Protein AF-D2DXS4-F1 (afdb_monomer_lite)

Secondary structure (DSSP, 8-state):
-------S----------SS----S-HHHHHHHS---EEE---SSEEEEEEETTTTEEEEEETTSEEEEESS--HHHHHHHHH-S-HHHHHHHHTTTTS-EEEEEE---

Foldseek 3Di:
DDDDPDDDDDDDDDDDDDPDPPPPDCPVVVVLPDDWDWDADPAPFWGTWTADAVQRWIWTATPQQWIKIFGPHHPVLVVCCVPDPHNVVSCVPPPVPPTDMDTNDRRDD

pLDDT: mean 79.63, std 21.41, range [35.5, 97.31]

Organism: NCBI:txid156588

Radius of gyration: 18.84 Å; chains: 1; bounding box: 54×27×36 Å

InterPro domains:
  IPR025309 KTSC domain [PF13619] (42-99)

Sequence (109 aa):
MRLDRRNFFRLAAGWLAAPNIVPRLEAKDDLLTVPIRREAVESTSIASIGFHAELRILEIEFRSGALYRYFAVPLSIFEGMQKAESKGRYFSQKIRGQFEFHRLSDVKP

Structure (mmCIF, N/CA/C/O backbone):
data_AF-D2DXS4-F1
#
_entry.id   AF-D2DXS4-F1
#
loop_
_atom_site.group_PDB
_atom_site.id
_atom_site.type_symbol
_atom_site.label_atom_id
_atom_site.label_alt_id
_atom_site.label_comp_id
_atom_site.label_asym_id
_atom_site.label_entity_id
_atom_site.label_seq_id
_atom_site.pdbx_PDB_ins_code
_atom_site.Cartn_x
_atom_site.Cartn_y
_atom_site.Cartn_z
_atom_site.occupancy
_atom_site.B_iso_or_equiv
_atom_site.auth_seq_id
_atom_site.auth_comp_id
_atom_site.auth_asym_id
_atom_site.auth_atom_id
_atom_site.pdbx_PDB_model_num
ATOM 1 N N . MET A 1 1 ? 36.680 10.779 10.463 1.00 37.91 1 MET A N 1
ATOM 2 C CA . MET A 1 1 ? 35.603 10.837 9.453 1.00 37.91 1 MET A CA 1
ATOM 3 C C . MET A 1 1 ? 35.503 9.446 8.835 1.00 37.91 1 MET A C 1
ATOM 5 O O . MET A 1 1 ? 36.400 9.051 8.105 1.00 37.91 1 MET A O 1
ATOM 9 N N . ARG A 1 2 ? 34.561 8.618 9.310 1.00 36.44 2 ARG A N 1
ATOM 10 C CA . ARG A 1 2 ? 34.522 7.173 9.022 1.00 36.44 2 ARG A CA 1
ATOM 11 C C . ARG A 1 2 ? 33.821 6.922 7.688 1.00 36.44 2 ARG A C 1
ATOM 13 O O . ARG A 1 2 ? 32.612 7.091 7.596 1.00 36.44 2 ARG A O 1
ATOM 20 N N . LEU A 1 3 ? 34.595 6.500 6.694 1.00 41.28 3 LEU A N 1
ATOM 21 C CA . LEU A 1 3 ? 34.106 5.778 5.528 1.00 41.28 3 LEU A CA 1
ATOM 22 C C . LEU A 1 3 ? 34.320 4.287 5.820 1.00 41.28 3 LEU A C 1
ATOM 24 O O . LEU A 1 3 ? 35.463 3.867 5.990 1.00 41.28 3 LEU A O 1
ATOM 28 N N . ASP A 1 4 ? 33.247 3.501 5.883 1.00 42.72 4 ASP A N 1
ATOM 29 C CA . ASP A 1 4 ? 33.332 2.044 5.769 1.00 42.72 4 ASP A CA 1
ATOM 30 C C . ASP A 1 4 ? 32.447 1.607 4.595 1.00 42.72 4 ASP A C 1
ATOM 32 O O . ASP A 1 4 ? 31.222 1.599 4.659 1.00 42.72 4 ASP A O 1
ATOM 36 N N . ARG A 1 5 ? 33.113 1.365 3.463 1.00 52.50 5 ARG A N 1
ATOM 37 C CA . ARG A 1 5 ? 32.578 0.812 2.213 1.00 52.50 5 ARG A CA 1
ATOM 38 C C . ARG A 1 5 ? 33.412 -0.423 1.889 1.00 52.50 5 ARG A C 1
ATOM 40 O O . ARG A 1 5 ? 34.250 -0.395 0.989 1.00 52.50 5 ARG A O 1
ATOM 47 N N . ARG A 1 6 ? 33.283 -1.478 2.692 1.00 50.62 6 ARG A N 1
ATOM 48 C CA . ARG A 1 6 ? 34.058 -2.705 2.499 1.00 50.62 6 ARG A CA 1
ATOM 49 C C . ARG A 1 6 ? 33.204 -3.798 1.872 1.00 50.62 6 ARG A C 1
ATOM 51 O O . ARG A 1 6 ? 32.405 -4.429 2.543 1.00 50.62 6 ARG A O 1
ATOM 58 N N . ASN A 1 7 ? 33.536 -4.039 0.603 1.00 40.59 7 ASN A N 1
ATOM 59 C CA . ASN A 1 7 ? 33.416 -5.288 -0.143 1.00 40.59 7 ASN A CA 1
ATOM 60 C C . ASN A 1 7 ? 32.002 -5.771 -0.484 1.00 40.59 7 ASN A C 1
ATOM 62 O O . ASN A 1 7 ? 31.235 -6.117 0.397 1.00 40.59 7 ASN A O 1
ATOM 66 N N . PHE A 1 8 ? 31.748 -5.970 -1.781 1.00 46.41 8 PHE A N 1
ATOM 67 C CA . PHE A 1 8 ? 31.536 -7.324 -2.300 1.00 46.41 8 PHE A CA 1
ATOM 68 C C . PHE A 1 8 ? 31.864 -7.383 -3.813 1.00 46.41 8 PHE A C 1
ATOM 70 O O . PHE A 1 8 ? 31.356 -6.607 -4.613 1.00 46.41 8 PHE A O 1
ATOM 77 N N . PHE A 1 9 ? 32.769 -8.316 -4.131 1.00 41.91 9 PHE A N 1
ATOM 78 C CA . PHE A 1 9 ? 33.238 -8.857 -5.418 1.00 41.91 9 PHE A CA 1
ATOM 79 C C . PHE A 1 9 ? 34.094 -8.037 -6.405 1.00 41.91 9 PHE A C 1
ATOM 81 O O . PHE A 1 9 ? 33.642 -7.308 -7.280 1.00 41.91 9 PHE A O 1
ATOM 88 N N . ARG A 1 10 ? 35.397 -8.343 -6.305 1.00 46.59 10 ARG A N 1
ATOM 89 C CA . ARG A 1 10 ? 36.420 -8.315 -7.356 1.00 46.59 10 ARG A CA 1
ATOM 90 C C . ARG A 1 10 ? 36.007 -9.236 -8.514 1.00 46.59 10 ARG A C 1
ATOM 92 O O . ARG A 1 10 ? 35.517 -10.325 -8.241 1.00 46.59 10 ARG A O 1
ATOM 99 N N . LEU A 1 11 ? 36.283 -8.793 -9.744 1.00 42.12 11 LEU A N 1
ATOM 100 C CA . LEU A 1 11 ? 36.701 -9.518 -10.963 1.00 42.12 11 LEU A CA 1
ATOM 101 C C .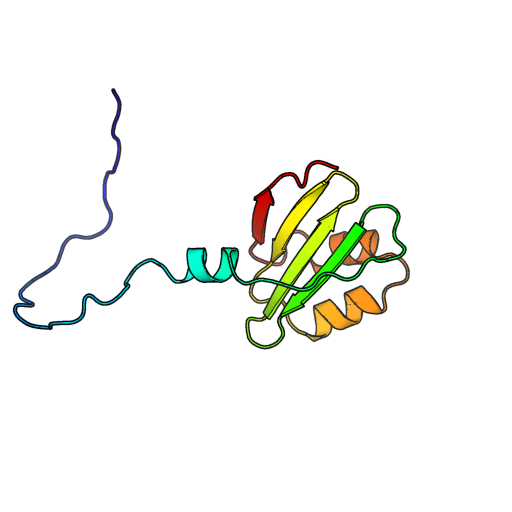 LEU A 1 11 ? 36.139 -8.769 -12.187 1.00 42.12 11 LEU A C 1
ATOM 103 O O . LEU A 1 11 ? 35.088 -9.110 -12.713 1.00 42.12 11 LEU A O 1
ATOM 107 N N . ALA A 1 12 ? 36.850 -7.741 -12.653 1.00 35.50 12 ALA A N 1
ATOM 108 C CA . ALA A 1 12 ? 36.638 -7.184 -13.988 1.00 35.50 12 ALA A CA 1
ATOM 109 C C . ALA A 1 12 ? 37.922 -7.394 -14.793 1.00 35.50 12 ALA A C 1
ATOM 111 O O . ALA A 1 12 ? 38.780 -6.519 -14.883 1.00 35.50 12 ALA A O 1
ATOM 112 N N . ALA A 1 13 ? 38.073 -8.605 -15.327 1.00 36.31 13 ALA A N 1
ATOM 113 C CA . ALA A 1 13 ? 38.947 -8.830 -16.464 1.00 36.31 13 ALA A CA 1
ATOM 114 C C . ALA A 1 13 ? 38.256 -8.249 -17.711 1.00 36.31 13 ALA A C 1
ATOM 116 O O . ALA A 1 13 ? 37.165 -8.681 -18.072 1.00 36.31 13 ALA A O 1
ATOM 117 N N . GLY A 1 14 ? 38.892 -7.240 -18.310 1.00 47.06 14 GLY A N 1
ATOM 118 C CA . GLY A 1 14 ? 38.796 -6.871 -19.724 1.00 47.06 14 GLY A CA 1
ATOM 119 C C . GLY A 1 14 ? 37.414 -6.617 -20.319 1.00 47.06 14 GLY A C 1
ATOM 120 O O . GLY A 1 14 ? 36.897 -7.485 -21.005 1.00 47.06 14 GLY A O 1
ATOM 121 N N . TRP A 1 15 ? 36.895 -5.394 -20.196 1.00 47.06 15 TRP A N 1
ATOM 122 C CA . TRP A 1 15 ? 35.940 -4.836 -21.165 1.00 47.06 15 TRP A CA 1
ATOM 123 C C . TRP A 1 15 ? 36.392 -3.413 -21.531 1.00 47.06 15 TRP A C 1
ATOM 125 O O . TRP A 1 15 ? 36.046 -2.439 -20.869 1.00 47.06 15 TRP A O 1
ATOM 135 N N . LEU A 1 16 ? 37.232 -3.308 -22.564 1.00 47.97 16 LEU A N 1
ATOM 136 C CA . LEU A 1 16 ? 37.409 -2.081 -23.340 1.00 47.97 16 LEU A CA 1
ATOM 137 C C . LEU A 1 16 ? 36.324 -2.071 -24.430 1.00 47.97 16 LEU A C 1
ATOM 139 O O . LEU A 1 16 ? 36.112 -3.093 -25.074 1.00 47.97 16 LEU A O 1
ATOM 143 N N . ALA A 1 17 ? 35.706 -0.905 -24.639 1.00 48.12 17 ALA A N 1
ATOM 144 C CA . ALA A 1 17 ? 34.744 -0.560 -25.694 1.00 48.12 17 ALA A CA 1
ATOM 145 C C . ALA A 1 17 ? 33.271 -0.994 -25.502 1.00 48.12 17 ALA A C 1
ATOM 147 O O . ALA A 1 17 ? 32.843 -2.056 -25.940 1.00 48.12 17 ALA A O 1
ATOM 148 N N . ALA A 1 18 ? 32.458 -0.075 -24.967 1.00 42.75 18 ALA A N 1
ATOM 149 C CA . ALA A 1 18 ? 31.082 0.145 -25.423 1.00 42.75 18 ALA A CA 1
ATOM 150 C C . ALA A 1 18 ? 30.653 1.593 -25.084 1.00 42.75 18 ALA A C 1
ATOM 152 O O . ALA A 1 18 ? 30.661 1.961 -23.906 1.00 42.75 18 ALA A O 1
ATOM 153 N N . PRO A 1 19 ? 30.278 2.431 -26.071 1.00 49.78 19 PRO A N 1
ATOM 154 C CA . PRO A 1 19 ? 29.700 3.749 -25.839 1.00 49.78 19 PRO A CA 1
ATOM 155 C C . PRO A 1 19 ? 28.219 3.570 -25.490 1.00 49.78 19 PRO A C 1
ATOM 157 O O . PRO A 1 19 ? 27.352 3.719 -26.337 1.00 49.78 19 PRO A O 1
ATOM 160 N N . ASN A 1 20 ? 27.951 3.122 -24.268 1.00 45.66 20 ASN A N 1
ATOM 161 C CA . ASN A 1 20 ? 26.678 3.242 -23.558 1.00 45.66 20 ASN A CA 1
ATOM 162 C C . ASN A 1 20 ? 26.888 2.585 -22.199 1.00 45.66 20 ASN A C 1
ATOM 164 O O . ASN A 1 20 ? 26.903 1.361 -22.067 1.00 45.66 20 ASN A O 1
ATOM 168 N N . ILE A 1 21 ? 27.132 3.425 -21.200 1.00 54.47 21 ILE A N 1
ATOM 169 C CA . ILE A 1 21 ? 27.281 3.021 -19.808 1.00 54.47 21 ILE A CA 1
ATOM 170 C C . ILE A 1 21 ? 25.960 2.370 -19.393 1.00 54.47 21 ILE A C 1
ATOM 172 O O . ILE A 1 21 ? 24.951 3.036 -19.192 1.00 54.47 21 ILE A O 1
ATOM 176 N N . VAL A 1 22 ? 25.968 1.043 -19.327 1.00 49.72 22 VAL A N 1
ATOM 177 C CA . VAL A 1 22 ? 24.882 0.220 -18.799 1.00 49.72 22 VAL A CA 1
ATOM 178 C C . VAL A 1 22 ? 24.506 0.699 -17.385 1.00 49.72 22 VAL A C 1
ATOM 180 O O . VAL A 1 22 ? 25.378 0.697 -16.509 1.00 49.72 22 VAL A O 1
ATOM 183 N N . PRO A 1 23 ? 23.240 1.075 -17.116 1.00 48.38 23 PRO A N 1
ATOM 184 C CA . PRO A 1 23 ? 22.787 1.453 -15.782 1.00 48.38 23 PRO A CA 1
ATOM 185 C C . PRO A 1 23 ? 22.665 0.175 -14.951 1.00 48.38 23 PRO A C 1
ATOM 187 O O . PRO A 1 23 ? 21.632 -0.486 -14.912 1.00 48.38 23 PRO A O 1
ATOM 190 N N . ARG A 1 24 ? 23.771 -0.249 -14.338 1.00 49.06 24 ARG A N 1
ATOM 191 C CA . ARG A 1 24 ? 23.849 -1.520 -13.605 1.00 49.06 24 ARG A CA 1
ATOM 192 C C . ARG A 1 24 ? 23.398 -1.408 -12.139 1.00 49.06 24 ARG A C 1
ATOM 194 O O . ARG A 1 24 ? 23.554 -2.377 -11.404 1.00 49.06 24 ARG A O 1
ATOM 201 N N . LEU A 1 25 ? 22.826 -0.277 -11.704 1.00 45.34 25 LEU A N 1
ATOM 202 C CA . LEU A 1 25 ? 22.405 -0.097 -10.304 1.00 45.34 25 LEU A CA 1
ATOM 203 C C . LEU A 1 25 ? 21.093 0.680 -10.042 1.00 45.34 25 LEU A C 1
ATOM 205 O O . LEU A 1 25 ? 20.684 0.728 -8.894 1.00 45.34 25 LEU A O 1
ATOM 209 N N . GLU A 1 26 ? 20.367 1.193 -11.039 1.00 52.09 26 GLU A N 1
ATOM 210 C CA . GLU A 1 26 ? 19.276 2.171 -10.784 1.00 52.09 26 GLU A CA 1
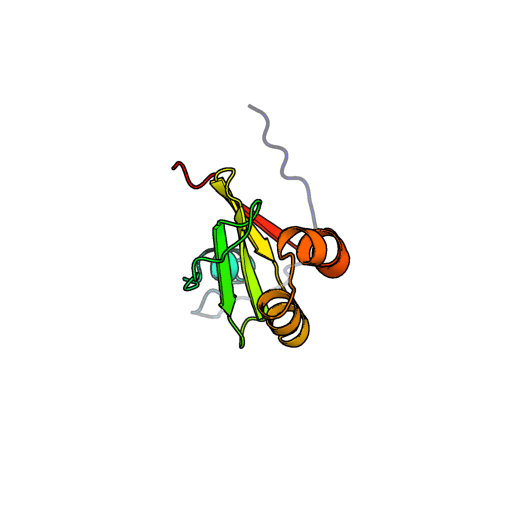ATOM 211 C C . GLU A 1 26 ? 17.842 1.596 -10.851 1.00 52.09 26 GLU A C 1
ATOM 213 O O . GLU A 1 26 ? 16.865 2.328 -10.790 1.00 52.09 26 GLU A O 1
ATOM 218 N N . ALA A 1 27 ? 17.655 0.276 -10.947 1.00 63.22 27 ALA A N 1
ATOM 219 C CA . ALA A 1 27 ? 16.306 -0.275 -11.143 1.00 63.22 27 ALA A CA 1
ATOM 220 C C . ALA A 1 27 ? 15.363 -0.072 -9.939 1.00 63.22 27 ALA A C 1
ATOM 222 O O . ALA A 1 27 ? 14.154 -0.009 -10.124 1.00 63.22 27 ALA A O 1
ATOM 223 N N . LYS A 1 28 ? 15.871 -0.009 -8.699 1.00 63.03 28 LYS A N 1
ATOM 224 C CA . LYS A 1 28 ? 15.011 0.181 -7.513 1.00 63.03 28 LYS A CA 1
ATOM 225 C C . LYS A 1 28 ? 14.640 1.645 -7.290 1.00 63.03 28 LYS A C 1
ATOM 227 O O . LYS A 1 28 ? 13.492 1.905 -6.944 1.00 63.03 28 LYS A O 1
ATOM 232 N N . ASP A 1 29 ? 15.563 2.575 -7.514 1.00 69.69 29 ASP A N 1
ATOM 233 C CA . ASP A 1 29 ? 15.301 4.012 -7.385 1.00 69.69 29 ASP A CA 1
ATOM 234 C C . ASP A 1 29 ? 14.278 4.494 -8.425 1.00 69.69 29 ASP A C 1
ATOM 236 O O . ASP A 1 29 ? 13.352 5.240 -8.094 1.00 69.69 29 ASP A O 1
ATOM 240 N N . ASP A 1 30 ? 14.321 3.938 -9.637 1.00 78.88 30 ASP A N 1
ATOM 241 C CA . ASP A 1 30 ? 13.296 4.168 -10.657 1.00 78.88 30 ASP A CA 1
ATOM 242 C C . ASP A 1 30 ? 11.907 3.717 -10.173 1.00 78.88 30 ASP A C 1
ATOM 244 O O . ASP A 1 30 ? 10.929 4.459 -10.269 1.00 78.88 30 ASP A O 1
ATOM 248 N N . LEU A 1 31 ? 11.809 2.534 -9.554 1.00 80.75 31 LEU A N 1
ATOM 249 C CA . LEU A 1 31 ? 10.544 2.010 -9.019 1.00 80.75 31 LEU A CA 1
ATOM 250 C C . LEU A 1 31 ? 10.030 2.790 -7.800 1.00 80.75 31 LEU A C 1
ATOM 252 O O . LEU A 1 31 ? 8.835 2.725 -7.501 1.00 80.75 31 LEU A O 1
ATOM 256 N N . LEU A 1 32 ? 10.890 3.526 -7.091 1.00 85.62 32 LEU A N 1
ATOM 257 C CA . LEU A 1 32 ? 10.507 4.390 -5.969 1.00 85.62 32 LEU A CA 1
ATOM 258 C C . LEU A 1 32 ? 9.965 5.751 -6.419 1.00 85.62 32 LEU A C 1
ATOM 260 O O . LEU A 1 32 ? 9.204 6.367 -5.676 1.00 85.62 32 LEU A O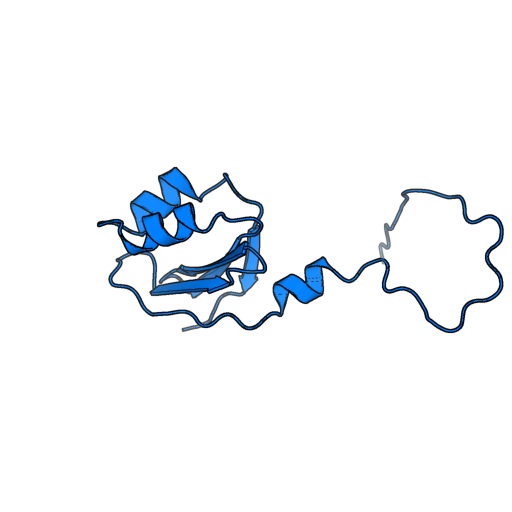 1
ATOM 264 N N . THR A 1 33 ? 10.292 6.196 -7.633 1.00 85.19 33 THR A N 1
ATOM 265 C CA . THR A 1 33 ? 9.895 7.514 -8.157 1.00 85.19 33 THR A CA 1
ATOM 266 C C . THR A 1 33 ? 8.708 7.472 -9.116 1.00 85.19 33 THR A C 1
ATOM 268 O O . THR A 1 33 ? 8.107 8.517 -9.369 1.00 85.19 33 THR A O 1
ATOM 271 N N . VAL A 1 34 ? 8.306 6.285 -9.599 1.00 87.94 34 VAL A N 1
ATOM 272 C CA . VAL A 1 34 ? 7.124 6.142 -10.470 1.00 87.94 34 VAL A CA 1
ATOM 273 C C . VAL A 1 34 ? 5.907 6.830 -9.836 1.00 87.94 34 VAL A C 1
ATOM 275 O O . VAL A 1 34 ? 5.563 6.499 -8.696 1.00 87.94 34 VAL A O 1
ATOM 278 N N . PRO A 1 35 ? 5.231 7.760 -10.532 1.00 90.31 35 PRO A N 1
ATOM 279 C CA . PRO A 1 35 ? 4.022 8.379 -10.015 1.00 90.31 35 PRO A CA 1
ATOM 280 C C . PRO A 1 35 ? 2.887 7.353 -9.989 1.00 90.31 35 PRO A C 1
ATOM 282 O O . PRO A 1 35 ? 2.562 6.736 -11.003 1.00 90.31 35 PRO A O 1
ATOM 285 N N . ILE A 1 36 ? 2.259 7.184 -8.827 1.00 93.62 36 ILE A N 1
ATOM 286 C CA . ILE A 1 36 ? 1.095 6.313 -8.658 1.00 93.62 36 ILE A CA 1
ATOM 287 C C . ILE A 1 36 ? -0.082 7.182 -8.240 1.00 93.62 36 ILE A C 1
ATOM 289 O O . ILE A 1 36 ? -0.028 7.901 -7.242 1.00 93.62 36 ILE A O 1
ATOM 293 N N . ARG A 1 37 ? -1.171 7.116 -9.008 1.00 94.12 37 ARG A N 1
ATOM 294 C CA . ARG A 1 37 ? -2.409 7.795 -8.638 1.00 94.12 37 ARG A CA 1
ATOM 295 C C . ARG A 1 37 ? -3.060 7.035 -7.486 1.00 94.12 37 ARG A C 1
ATOM 297 O O . ARG A 1 37 ? -3.462 5.885 -7.649 1.00 94.12 37 ARG A O 1
ATOM 304 N N . ARG A 1 38 ? -3.143 7.686 -6.327 1.00 94.25 38 ARG A N 1
ATOM 305 C CA . ARG A 1 38 ? -3.845 7.172 -5.150 1.00 94.25 38 ARG A CA 1
ATOM 306 C C . ARG A 1 38 ? -5.273 7.701 -5.121 1.00 94.25 38 ARG A C 1
ATOM 308 O O . ARG A 1 38 ? -5.515 8.862 -5.447 1.00 94.25 38 ARG A O 1
ATOM 315 N N . GLU A 1 39 ? -6.195 6.857 -4.693 1.00 94.62 39 GLU A N 1
ATOM 316 C CA . GLU A 1 39 ? -7.595 7.199 -4.473 1.00 94.62 39 GLU A CA 1
ATOM 317 C C . GLU A 1 39 ? -7.886 7.186 -2.975 1.00 94.62 39 GLU A C 1
ATOM 319 O O . GLU A 1 39 ? -7.441 6.287 -2.254 1.00 94.62 39 GLU A O 1
ATOM 324 N N . ALA A 1 40 ? -8.594 8.211 -2.497 1.00 94.81 40 ALA A N 1
ATOM 325 C CA . ALA A 1 40 ? -9.006 8.294 -1.104 1.00 94.81 40 ALA A CA 1
ATOM 326 C C . ALA A 1 40 ? -9.987 7.161 -0.778 1.00 94.81 40 ALA A C 1
ATOM 328 O O . ALA A 1 40 ? -10.843 6.817 -1.593 1.00 94.81 40 ALA A O 1
ATOM 329 N N . VAL A 1 41 ? -9.862 6.585 0.417 1.00 93.56 41 VAL A N 1
ATOM 330 C CA . VAL A 1 41 ? -10.715 5.476 0.854 1.00 93.56 41 VAL A CA 1
ATOM 331 C C . VAL A 1 41 ? -11.357 5.757 2.204 1.00 93.56 41 VAL A C 1
ATOM 333 O O . VAL A 1 41 ? -10.755 6.337 3.108 1.00 93.56 41 VAL A O 1
ATOM 336 N N . GLU A 1 42 ? -12.576 5.254 2.367 1.00 91.12 42 GLU A N 1
ATOM 337 C CA . GLU A 1 42 ? -13.274 5.244 3.649 1.00 91.12 42 GLU A CA 1
ATOM 338 C C . GLU A 1 42 ? -12.642 4.186 4.570 1.00 91.12 42 GLU A C 1
ATOM 340 O O . GLU A 1 42 ? -12.897 2.985 4.473 1.00 91.12 42 GLU A O 1
ATOM 345 N N . SER A 1 43 ? -11.726 4.624 5.434 1.00 90.56 43 SER A N 1
ATOM 346 C CA . SER A 1 43 ? -11.039 3.792 6.427 1.00 90.56 43 SER A CA 1
ATOM 347 C C . SER A 1 43 ? -10.543 4.649 7.586 1.00 90.56 43 SER A C 1
ATOM 349 O O . SER A 1 43 ? -10.172 5.804 7.394 1.00 90.56 43 SER A O 1
ATOM 351 N N . THR A 1 44 ? -10.486 4.084 8.792 1.00 90.75 44 THR A N 1
ATOM 352 C CA . THR A 1 44 ? -9.979 4.770 9.993 1.00 90.75 44 THR A CA 1
ATOM 353 C C . THR A 1 44 ? -8.456 4.859 10.044 1.00 90.75 44 THR A C 1
ATOM 355 O O . THR A 1 44 ? -7.922 5.750 10.695 1.00 90.75 44 THR A O 1
ATOM 358 N N . SER A 1 45 ? -7.741 3.958 9.367 1.00 90.75 45 SER A N 1
ATOM 359 C CA . SER A 1 45 ? -6.272 3.903 9.406 1.00 90.75 45 SER A CA 1
ATOM 360 C C . SER A 1 45 ? -5.604 4.253 8.080 1.00 90.75 45 SER A C 1
ATOM 362 O O . SER A 1 45 ? -4.454 4.686 8.077 1.00 90.75 45 SER A O 1
ATOM 364 N N . ILE A 1 46 ? -6.313 4.100 6.962 1.00 95.50 46 ILE A N 1
ATOM 365 C CA . ILE A 1 46 ? -5.779 4.309 5.612 1.00 95.50 46 ILE A CA 1
ATOM 366 C C . ILE A 1 46 ? -6.471 5.525 5.009 1.00 95.50 46 ILE A C 1
ATOM 368 O O . ILE A 1 46 ? -7.694 5.618 5.059 1.00 95.50 46 ILE A O 1
ATOM 372 N N . ALA A 1 47 ? -5.680 6.462 4.498 1.00 95.25 47 ALA A N 1
ATOM 373 C CA . ALA A 1 47 ? -6.164 7.678 3.860 1.00 95.25 47 ALA A CA 1
ATOM 374 C C . ALA A 1 47 ? -6.410 7.445 2.367 1.00 95.25 47 ALA A C 1
ATOM 376 O O . ALA A 1 47 ? -7.489 7.749 1.863 1.00 95.25 47 ALA A O 1
ATOM 377 N N . SER A 1 48 ? -5.429 6.866 1.670 1.00 96.00 48 SER A N 1
ATOM 378 C CA . SER A 1 48 ? -5.504 6.627 0.231 1.00 96.00 48 SER A CA 1
ATOM 379 C C . SER A 1 48 ? -4.709 5.389 -0.199 1.00 96.00 48 SER A C 1
ATOM 381 O O . SER A 1 48 ? -3.805 4.927 0.507 1.00 96.00 48 SER A O 1
ATOM 383 N N . ILE A 1 49 ? -5.084 4.814 -1.344 1.00 96.75 49 ILE A N 1
ATOM 384 C CA . ILE A 1 49 ? -4.465 3.610 -1.917 1.00 96.75 49 ILE A CA 1
ATOM 385 C C . ILE A 1 49 ? -4.277 3.812 -3.419 1.00 96.75 49 ILE A C 1
ATOM 387 O O . ILE A 1 49 ? -5.190 4.278 -4.094 1.00 96.75 49 ILE A O 1
ATOM 391 N N . GLY A 1 50 ? -3.123 3.430 -3.958 1.00 96.56 50 GLY A N 1
ATOM 392 C CA . GLY A 1 50 ? -2.862 3.422 -5.398 1.00 96.56 50 GLY A CA 1
ATOM 393 C C . GLY A 1 50 ? -2.200 2.125 -5.841 1.00 96.56 50 GLY A C 1
ATOM 394 O O . GLY A 1 50 ? -1.471 1.509 -5.069 1.00 96.56 50 GLY A O 1
ATOM 395 N N . PHE A 1 51 ? -2.440 1.696 -7.077 1.00 97.25 51 PHE A N 1
ATOM 396 C CA . PHE A 1 51 ? -1.846 0.471 -7.610 1.00 97.25 51 PHE A CA 1
ATOM 397 C C . PHE A 1 51 ? -1.406 0.642 -9.059 1.00 97.25 51 PHE A C 1
ATOM 399 O O . PHE A 1 51 ? -2.149 1.169 -9.885 1.00 97.25 51 PHE A O 1
ATOM 406 N N . HIS A 1 52 ? -0.205 0.161 -9.369 1.00 94.94 52 HIS A N 1
ATOM 407 C CA . HIS A 1 52 ? 0.322 0.095 -10.724 1.00 94.94 52 HIS A CA 1
ATOM 408 C C . HIS A 1 52 ? 0.351 -1.364 -11.186 1.00 94.94 52 HIS A C 1
ATOM 410 O O . HIS A 1 52 ? 1.187 -2.140 -10.726 1.00 94.94 52 HIS A O 1
ATOM 416 N N . ALA A 1 53 ? -0.530 -1.733 -12.121 1.00 91.69 53 ALA A N 1
ATOM 417 C CA . ALA A 1 53 ? -0.724 -3.128 -12.529 1.00 91.69 53 ALA A CA 1
ATOM 418 C C . ALA A 1 53 ? 0.511 -3.755 -13.193 1.00 91.69 53 ALA A C 1
ATOM 420 O O . ALA A 1 53 ? 0.937 -4.831 -12.774 1.00 91.69 53 ALA A O 1
ATOM 421 N N . GLU A 1 54 ? 1.126 -3.058 -14.155 1.00 91.31 54 GLU A N 1
ATOM 422 C CA . GLU A 1 54 ? 2.306 -3.571 -14.877 1.00 91.31 54 GLU A CA 1
ATOM 423 C C . GLU A 1 54 ? 3.500 -3.813 -13.945 1.00 91.31 54 GLU A C 1
ATOM 425 O O . GLU A 1 54 ? 4.106 -4.881 -13.946 1.00 91.31 54 GLU A O 1
ATOM 430 N N . LEU A 1 55 ? 3.801 -2.837 -13.084 1.00 91.44 55 LEU A N 1
ATOM 431 C CA . LEU A 1 55 ? 4.918 -2.903 -12.140 1.00 91.44 55 LEU A CA 1
ATOM 432 C C . LEU A 1 55 ? 4.585 -3.687 -10.863 1.00 91.44 55 LEU A C 1
ATOM 434 O O . LEU A 1 55 ? 5.478 -3.969 -10.065 1.00 91.44 55 LEU A O 1
ATOM 438 N N . ARG A 1 56 ? 3.308 -4.036 -10.653 1.00 94.62 56 ARG A N 1
ATOM 439 C CA . ARG A 1 56 ? 2.794 -4.700 -9.443 1.00 94.62 56 ARG A CA 1
ATOM 440 C C . ARG A 1 56 ? 3.196 -3.968 -8.164 1.00 94.62 56 ARG A C 1
ATOM 442 O O . ARG A 1 56 ? 3.664 -4.575 -7.198 1.00 94.62 56 ARG A O 1
ATOM 449 N N . ILE A 1 57 ? 3.030 -2.649 -8.181 1.00 95.75 57 ILE A N 1
ATOM 450 C CA . ILE A 1 57 ? 3.362 -1.774 -7.057 1.00 95.75 57 ILE A CA 1
ATOM 451 C C . ILE A 1 57 ? 2.077 -1.305 -6.395 1.00 95.75 57 ILE A C 1
ATOM 453 O O . ILE A 1 57 ? 1.215 -0.730 -7.055 1.00 95.75 57 ILE A O 1
ATOM 457 N N . LEU A 1 58 ? 1.978 -1.519 -5.087 1.00 96.69 58 LEU A N 1
ATOM 458 C CA . LEU A 1 58 ? 0.895 -1.016 -4.252 1.00 96.69 58 LEU A CA 1
ATOM 459 C C . LEU A 1 58 ? 1.421 0.106 -3.363 1.00 96.69 58 LEU A C 1
ATOM 461 O O . LEU A 1 58 ? 2.357 -0.090 -2.595 1.00 96.69 58 LEU A O 1
ATOM 465 N N . GLU A 1 59 ? 0.787 1.264 -3.425 1.00 96.44 59 GLU A N 1
ATOM 466 C CA . GLU A 1 59 ? 1.084 2.398 -2.564 1.00 96.44 59 GLU A CA 1
ATOM 467 C C . GLU A 1 59 ? -0.044 2.610 -1.556 1.00 96.44 59 GLU A C 1
ATOM 469 O O . GLU A 1 59 ? -1.223 2.599 -1.913 1.00 96.44 59 GLU A O 1
ATOM 474 N N . ILE A 1 60 ? 0.321 2.780 -0.286 1.00 95.94 60 ILE A N 1
ATOM 475 C CA . ILE A 1 60 ? -0.621 2.958 0.818 1.00 95.94 60 ILE A CA 1
ATOM 476 C C . ILE A 1 60 ? -0.200 4.165 1.641 1.00 95.94 60 ILE A C 1
ATOM 478 O O . ILE A 1 60 ? 0.895 4.203 2.208 1.00 95.94 60 ILE A O 1
ATOM 482 N N . GLU A 1 61 ? -1.114 5.119 1.749 1.00 95.25 61 GLU A N 1
ATOM 483 C CA . GLU A 1 61 ? -1.011 6.253 2.653 1.00 95.25 61 GLU A CA 1
ATOM 484 C C . GLU A 1 61 ? -1.832 5.988 3.908 1.00 95.25 61 GLU A C 1
ATOM 486 O O . GLU A 1 61 ? -3.044 5.764 3.850 1.00 95.25 61 GLU A O 1
ATOM 491 N N . PHE A 1 62 ? -1.180 6.030 5.061 1.00 94.69 62 PHE A N 1
ATOM 492 C CA . PHE A 1 62 ? -1.862 5.949 6.343 1.00 94.69 62 PHE A CA 1
ATOM 493 C C . PHE A 1 62 ? -2.338 7.330 6.778 1.00 94.69 62 PHE A C 1
ATOM 495 O O . PHE A 1 62 ? -1.689 8.337 6.510 1.00 94.69 62 PHE A O 1
ATOM 502 N N . ARG A 1 63 ? -3.433 7.382 7.543 1.00 93.00 63 ARG A N 1
ATOM 503 C CA . ARG A 1 63 ? -3.922 8.642 8.137 1.00 93.00 63 ARG A CA 1
ATOM 504 C C . ARG A 1 63 ? -2.925 9.293 9.099 1.00 93.00 63 ARG A C 1
ATOM 506 O O . ARG A 1 63 ? -3.068 10.466 9.413 1.00 93.00 63 ARG A O 1
ATOM 513 N N . SER A 1 64 ? -1.913 8.552 9.548 1.00 90.56 64 SER A N 1
ATOM 514 C CA . SER A 1 64 ? -0.785 9.094 10.309 1.00 90.56 64 SER A CA 1
ATOM 515 C C . SER A 1 64 ? 0.207 9.902 9.460 1.00 90.56 64 SER A C 1
ATOM 517 O O . SER A 1 64 ? 1.173 10.410 10.015 1.00 90.56 64 SER A O 1
ATOM 519 N N . GLY A 1 65 ? 0.027 9.963 8.135 1.00 90.00 65 GLY A N 1
ATOM 520 C CA . GLY A 1 65 ? 0.945 10.603 7.185 1.00 90.00 65 GLY A CA 1
ATOM 521 C C . GLY A 1 65 ? 2.033 9.672 6.642 1.00 90.00 65 GLY A C 1
ATOM 522 O O . GLY A 1 65 ? 2.781 10.044 5.746 1.00 90.00 65 GLY A O 1
ATOM 523 N N . ALA A 1 66 ? 2.135 8.435 7.132 1.00 93.00 66 ALA A N 1
ATOM 524 C CA . ALA A 1 66 ? 3.154 7.510 6.646 1.00 93.00 66 ALA A CA 1
ATOM 525 C C . ALA A 1 66 ? 2.783 6.967 5.255 1.00 93.00 66 ALA A C 1
ATOM 527 O O . ALA A 1 66 ? 1.694 6.415 5.078 1.00 93.00 66 ALA A O 1
ATOM 528 N N . LEU A 1 67 ? 3.708 7.074 4.296 1.00 94.00 67 LEU A N 1
ATOM 529 C CA . LEU A 1 67 ? 3.540 6.554 2.940 1.00 94.00 67 LEU A CA 1
ATOM 530 C C . LEU A 1 67 ? 4.454 5.356 2.680 1.00 94.00 67 LEU A C 1
ATOM 532 O O . LEU A 1 67 ? 5.679 5.442 2.806 1.00 94.00 67 LEU A O 1
ATOM 536 N N . TYR A 1 68 ? 3.843 4.244 2.280 1.00 94.81 68 TYR A N 1
ATOM 537 C CA . TYR A 1 68 ? 4.535 2.997 1.980 1.00 94.81 68 TYR A CA 1
ATOM 538 C C . TYR A 1 68 ? 4.286 2.559 0.549 1.00 94.81 68 TYR A C 1
ATOM 540 O O . TYR A 1 68 ? 3.156 2.597 0.064 1.00 94.81 68 TYR A O 1
ATOM 548 N N . ARG A 1 69 ? 5.340 2.051 -0.080 1.00 95.19 69 ARG A N 1
ATOM 549 C CA . ARG A 1 69 ? 5.302 1.417 -1.389 1.00 95.19 69 ARG A CA 1
ATOM 550 C C . ARG A 1 69 ? 5.689 -0.048 -1.246 1.00 95.19 69 ARG A C 1
ATOM 552 O O . ARG A 1 69 ? 6.762 -0.352 -0.736 1.00 95.19 69 ARG A O 1
ATOM 559 N N . TYR A 1 70 ? 4.804 -0.936 -1.669 1.00 95.88 70 TYR A N 1
ATOM 560 C CA . TYR A 1 70 ? 4.956 -2.386 -1.651 1.00 95.88 70 TYR A CA 1
ATOM 561 C C . TYR A 1 70 ? 5.194 -2.893 -3.069 1.00 95.88 70 TYR A C 1
ATOM 563 O O . TYR A 1 70 ? 4.500 -2.482 -4.000 1.00 95.88 70 TYR A O 1
ATOM 571 N N . PHE A 1 71 ? 6.143 -3.808 -3.222 1.00 93.62 71 PHE A N 1
ATOM 572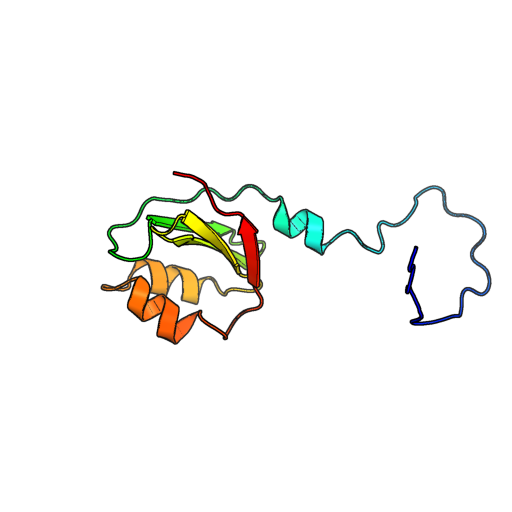 C CA . PHE A 1 71 ? 6.556 -4.343 -4.517 1.00 93.62 71 PHE A CA 1
ATOM 573 C C . PHE A 1 71 ? 6.068 -5.773 -4.724 1.00 93.62 71 PHE A C 1
ATOM 575 O O . PHE A 1 71 ? 5.820 -6.506 -3.766 1.00 93.62 71 PHE A O 1
ATOM 582 N N . ALA A 1 72 ? 5.966 -6.168 -5.996 1.00 93.75 72 ALA A N 1
ATOM 583 C CA . ALA A 1 72 ? 5.539 -7.500 -6.417 1.00 93.75 72 ALA A CA 1
ATOM 584 C C . ALA A 1 72 ? 4.172 -7.923 -5.842 1.00 93.75 72 ALA A C 1
ATOM 586 O O . ALA A 1 72 ? 3.922 -9.108 -5.621 1.00 93.75 72 ALA A O 1
ATOM 587 N N . VAL A 1 73 ? 3.271 -6.960 -5.622 1.00 94.94 73 VAL A N 1
ATOM 588 C CA . VAL A 1 73 ? 1.932 -7.209 -5.084 1.00 94.94 73 VAL A CA 1
ATOM 589 C C . VAL A 1 73 ? 1.004 -7.682 -6.209 1.00 94.94 73 VAL A C 1
ATOM 591 O O . VAL A 1 73 ? 0.794 -6.948 -7.177 1.00 94.94 73 VAL A O 1
ATOM 594 N N . PRO A 1 74 ? 0.419 -8.890 -6.120 1.00 96.25 74 PRO A N 1
ATOM 595 C CA . PRO A 1 74 ? -0.518 -9.380 -7.126 1.00 96.25 74 PRO A CA 1
ATOM 596 C C . PRO A 1 74 ? -1.769 -8.502 -7.235 1.00 96.25 74 PRO A C 1
ATOM 598 O O . PRO A 1 74 ? -2.274 -8.005 -6.228 1.00 96.25 74 PRO A O 1
ATOM 601 N N . LEU A 1 75 ? -2.337 -8.408 -8.442 1.00 95.12 75 LEU A N 1
ATOM 602 C CA . LEU A 1 75 ? -3.594 -7.687 -8.682 1.00 95.12 75 LEU A CA 1
ATOM 603 C C . LEU A 1 75 ? -4.729 -8.182 -7.769 1.00 95.12 75 LEU A C 1
ATOM 605 O O . LEU A 1 75 ? -5.471 -7.374 -7.222 1.00 95.12 75 LEU A O 1
ATOM 609 N N . SER A 1 76 ? -4.809 -9.490 -7.513 1.00 96.62 76 SER A N 1
ATOM 610 C CA . SER A 1 76 ? -5.812 -10.077 -6.613 1.00 96.62 76 SER A CA 1
ATOM 611 C C . SER A 1 76 ? -5.735 -9.536 -5.181 1.00 96.62 76 SER A C 1
ATOM 613 O O . SER A 1 76 ? -6.760 -9.407 -4.509 1.00 96.62 76 SER A O 1
ATOM 615 N N . ILE A 1 77 ? -4.538 -9.176 -4.703 1.00 97.31 77 ILE A N 1
ATOM 616 C CA . ILE A 1 77 ? -4.365 -8.571 -3.380 1.00 97.31 77 ILE A CA 1
ATOM 617 C C . ILE A 1 77 ? -4.914 -7.148 -3.371 1.00 97.31 77 ILE A C 1
ATOM 619 O O . ILE A 1 77 ? -5.587 -6.780 -2.407 1.00 97.31 77 ILE A O 1
ATOM 623 N N . PHE A 1 78 ? -4.671 -6.378 -4.433 1.00 96.44 78 PHE A N 1
ATOM 624 C CA . PHE A 1 78 ? -5.229 -5.038 -4.591 1.00 96.44 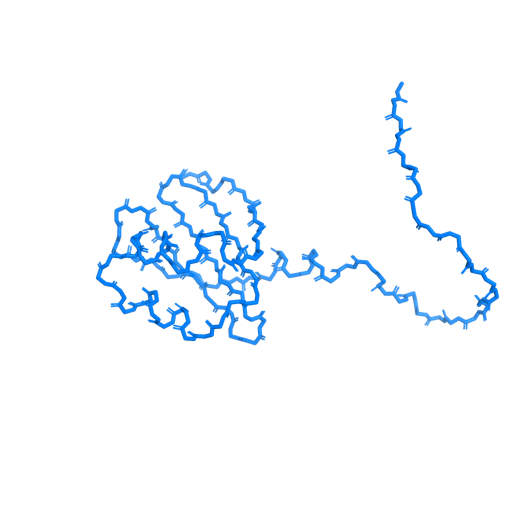78 PHE A CA 1
ATOM 625 C C . PHE A 1 78 ? -6.759 -5.062 -4.711 1.00 96.44 78 PHE A C 1
ATOM 627 O O . PHE A 1 78 ? -7.438 -4.326 -4.001 1.00 96.44 78 PHE A O 1
ATOM 634 N N . GLU A 1 79 ? -7.321 -5.959 -5.519 1.00 95.94 79 GLU A N 1
ATOM 635 C CA . GLU A 1 79 ? -8.775 -6.121 -5.628 1.00 95.94 79 GLU A CA 1
ATOM 636 C C . GLU A 1 79 ? -9.407 -6.523 -4.290 1.00 95.94 79 GLU A C 1
ATOM 638 O O . GLU A 1 79 ? -10.447 -5.990 -3.896 1.00 95.94 79 GLU A O 1
ATOM 643 N N . GLY A 1 80 ? -8.770 -7.439 -3.554 1.00 95.81 80 GLY A N 1
ATOM 644 C CA . GLY A 1 80 ? -9.211 -7.815 -2.213 1.00 95.81 80 GLY A CA 1
ATOM 645 C C . GLY A 1 80 ? -9.146 -6.641 -1.233 1.00 95.81 80 GLY A C 1
ATOM 646 O O . GLY A 1 80 ? -10.081 -6.434 -0.462 1.00 95.81 80 GLY A O 1
ATOM 647 N N . MET A 1 81 ? -8.102 -5.810 -1.317 1.00 95.00 81 MET A N 1
ATOM 648 C CA . MET A 1 81 ? -7.982 -4.573 -0.543 1.00 95.00 81 MET A CA 1
ATOM 649 C C . MET A 1 81 ? -9.130 -3.610 -0.878 1.00 95.00 81 MET A C 1
ATOM 651 O O . MET A 1 81 ? -9.785 -3.102 0.032 1.00 95.00 81 MET A O 1
ATOM 655 N N . GLN A 1 82 ? -9.439 -3.399 -2.161 1.00 92.88 82 GLN A N 1
ATOM 656 C CA . GLN A 1 82 ? -10.542 -2.539 -2.607 1.00 92.88 82 GLN A CA 1
ATOM 657 C C . GLN A 1 82 ? -11.923 -3.047 -2.173 1.00 92.88 82 GLN A C 1
ATOM 659 O O . GLN A 1 82 ? -12.783 -2.234 -1.839 1.00 92.88 82 GLN A O 1
ATOM 664 N N . LYS A 1 83 ? -12.129 -4.364 -2.083 1.00 94.19 83 LYS A N 1
ATOM 665 C CA . LYS A 1 83 ? -13.412 -4.971 -1.676 1.00 94.19 83 LYS A CA 1
ATOM 666 C C . LYS A 1 83 ? -13.563 -5.174 -0.166 1.00 94.19 83 LYS A C 1
ATOM 668 O O . LYS A 1 83 ? -14.676 -5.341 0.313 1.00 94.19 83 LYS A O 1
ATOM 673 N N . ALA A 1 84 ? -12.471 -5.160 0.599 1.00 94.00 84 ALA A N 1
ATOM 674 C CA . ALA A 1 84 ? -12.517 -5.424 2.036 1.00 94.00 84 ALA A CA 1
ATOM 675 C C . ALA A 1 84 ? -13.340 -4.381 2.812 1.00 94.00 84 ALA A C 1
ATOM 677 O O . ALA A 1 84 ? -13.111 -3.181 2.662 1.00 94.00 84 ALA A O 1
ATOM 678 N N . GLU A 1 85 ? -14.209 -4.837 3.716 1.00 89.75 85 GLU A N 1
ATOM 679 C CA . GLU A 1 85 ? -14.994 -3.967 4.610 1.00 89.75 85 GLU A CA 1
ATOM 680 C C . GLU A 1 85 ? -14.104 -3.135 5.542 1.00 89.75 85 GLU A C 1
ATOM 682 O O . GLU A 1 85 ? -14.392 -1.981 5.840 1.00 89.75 85 GLU A O 1
ATOM 687 N N . SER A 1 86 ? -12.974 -3.704 5.976 1.00 94.00 86 SER A N 1
ATOM 688 C CA . SER A 1 86 ? -11.975 -3.011 6.787 1.00 94.00 86 SER A CA 1
ATOM 689 C C . SER A 1 86 ? -10.612 -3.059 6.107 1.00 94.00 86 SER A C 1
ATOM 691 O O . SER A 1 86 ? -9.889 -4.058 6.185 1.00 94.00 86 SER A O 1
ATOM 693 N N . LYS A 1 87 ? -10.233 -1.945 5.466 1.00 94.31 87 LYS A N 1
ATOM 694 C CA . LYS A 1 87 ? -8.941 -1.802 4.770 1.00 94.31 87 LYS A CA 1
ATOM 695 C C . LYS A 1 87 ? -7.758 -2.049 5.707 1.00 94.31 87 LYS A C 1
ATOM 697 O O . LYS A 1 87 ? -6.820 -2.756 5.351 1.00 94.31 87 LYS A O 1
ATOM 702 N N . GLY A 1 88 ? -7.829 -1.529 6.935 1.00 93.62 88 GLY A N 1
ATOM 703 C CA . GLY A 1 88 ? -6.790 -1.723 7.949 1.00 93.62 88 GLY A CA 1
ATOM 704 C C . GLY A 1 88 ? -6.628 -3.184 8.387 1.00 93.62 88 GLY A C 1
ATOM 705 O O . GLY A 1 88 ? -5.499 -3.665 8.536 1.00 93.62 88 GLY A O 1
ATOM 706 N N . ARG A 1 89 ? -7.740 -3.918 8.550 1.00 94.69 89 ARG A N 1
ATOM 707 C CA . ARG A 1 89 ? -7.701 -5.351 8.879 1.00 94.69 89 ARG A CA 1
ATOM 708 C C . ARG A 1 89 ? -7.128 -6.160 7.720 1.00 94.69 89 ARG A C 1
ATOM 710 O O . ARG A 1 89 ? -6.255 -6.994 7.952 1.00 94.69 89 ARG A O 1
ATOM 717 N N . TYR A 1 90 ? -7.568 -5.885 6.492 1.00 96.44 90 TYR A N 1
ATOM 718 C CA . TYR A 1 90 ? -7.052 -6.562 5.303 1.00 96.44 90 TYR A CA 1
ATOM 719 C C . TYR A 1 90 ? -5.548 -6.331 5.139 1.00 96.44 90 TYR A C 1
ATOM 721 O O . TYR A 1 90 ? -4.796 -7.294 5.013 1.00 96.44 90 TYR A O 1
ATOM 729 N N . PHE A 1 91 ? -5.092 -5.080 5.249 1.00 96.06 91 PHE A N 1
ATOM 730 C CA . PHE A 1 91 ? -3.670 -4.740 5.243 1.00 96.06 91 PHE A CA 1
ATOM 731 C C . PHE A 1 91 ? -2.877 -5.567 6.259 1.00 96.06 91 PHE A C 1
ATOM 733 O O . PHE A 1 91 ? -1.890 -6.211 5.906 1.00 96.06 91 PHE A O 1
ATOM 740 N N . SER A 1 92 ? -3.342 -5.600 7.509 1.00 95.25 92 SER A N 1
ATOM 741 C CA . SER A 1 92 ? -2.659 -6.317 8.589 1.00 95.25 92 SER A CA 1
ATOM 742 C C . SER A 1 92 ? -2.572 -7.825 8.340 1.00 95.25 92 SER A C 1
ATOM 744 O O . SER A 1 92 ? -1.595 -8.444 8.743 1.00 95.25 92 SER A O 1
ATOM 746 N N . GLN A 1 93 ? -3.575 -8.416 7.682 1.00 96.25 93 GLN A N 1
ATOM 747 C CA . GLN A 1 93 ? -3.658 -9.862 7.459 1.00 96.25 93 GLN A CA 1
ATOM 748 C C . GLN A 1 93 ? -3.024 -10.336 6.151 1.00 96.25 93 GLN A C 1
ATOM 750 O O . GLN A 1 93 ? -2.590 -11.484 6.079 1.00 96.25 93 GLN A O 1
ATOM 755 N N . LYS A 1 94 ? -3.045 -9.511 5.100 1.00 96.81 94 LYS A N 1
ATOM 756 C CA . LYS A 1 94 ? -2.702 -9.921 3.730 1.00 96.81 94 LYS A CA 1
ATOM 757 C C . LYS A 1 94 ? -1.493 -9.206 3.149 1.00 96.81 94 LYS A C 1
ATOM 759 O O . LYS A 1 94 ? -0.964 -9.685 2.160 1.00 96.81 94 LYS A O 1
ATOM 764 N N . ILE A 1 95 ? -1.066 -8.080 3.722 1.00 95.62 95 ILE A N 1
ATOM 765 C CA . ILE A 1 95 ? -0.013 -7.237 3.132 1.00 95.62 95 ILE A CA 1
ATOM 766 C C . ILE A 1 95 ? 1.156 -7.065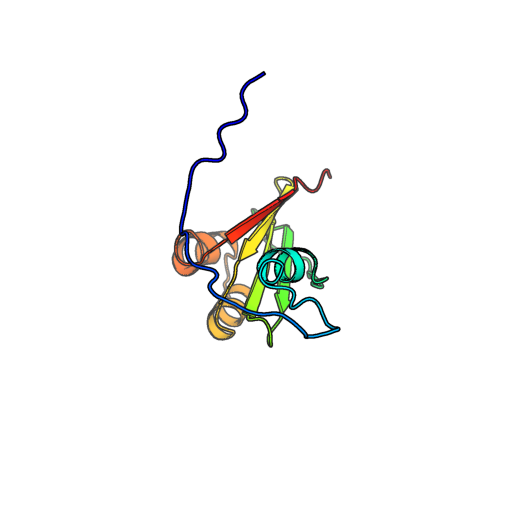 4.100 1.00 95.62 95 ILE A C 1
ATOM 768 O O . ILE A 1 95 ? 2.316 -7.240 3.722 1.00 95.62 95 ILE A O 1
ATOM 772 N N . ARG A 1 96 ? 0.869 -6.746 5.366 1.00 92.56 96 ARG A N 1
ATOM 773 C CA . ARG A 1 96 ? 1.889 -6.461 6.377 1.00 92.56 96 ARG A CA 1
ATOM 774 C C . ARG A 1 96 ? 2.833 -7.654 6.549 1.00 92.56 96 ARG A C 1
ATOM 776 O O . ARG A 1 96 ? 2.411 -8.732 6.952 1.00 92.56 96 ARG A O 1
ATOM 783 N N . GLY A 1 97 ? 4.116 -7.430 6.265 1.00 92.69 97 GLY A N 1
ATOM 784 C CA . GLY A 1 97 ? 5.169 -8.441 6.393 1.00 92.69 97 GLY A CA 1
ATOM 785 C C . GLY A 1 97 ? 5.173 -9.521 5.304 1.00 92.69 97 GLY A C 1
ATOM 786 O O . GLY A 1 97 ? 5.999 -10.422 5.387 1.00 92.69 97 GLY A O 1
ATOM 787 N N . GLN A 1 98 ? 4.287 -9.445 4.302 1.00 94.44 98 GLN A N 1
ATOM 788 C CA . GLN A 1 98 ? 4.219 -10.425 3.206 1.00 94.44 98 GLN A CA 1
ATOM 789 C C . GLN A 1 98 ? 4.915 -9.957 1.926 1.00 94.44 98 GLN A C 1
ATOM 791 O O . GLN A 1 98 ? 5.267 -10.779 1.087 1.00 94.44 98 GLN A O 1
ATOM 796 N N . PHE A 1 99 ? 5.126 -8.649 1.781 1.00 94.31 99 PHE A N 1
ATOM 797 C CA . PHE A 1 99 ? 5.733 -8.049 0.596 1.00 94.31 99 PHE A CA 1
ATOM 798 C C . PHE A 1 99 ? 6.914 -7.168 0.984 1.00 94.31 99 PHE A C 1
ATOM 800 O O . PHE A 1 99 ? 6.899 -6.529 2.041 1.00 94.31 99 PHE A O 1
ATOM 807 N N . GLU A 1 100 ? 7.919 -7.113 0.107 1.00 93.56 100 GLU A N 1
ATOM 808 C CA . GLU A 1 100 ? 8.995 -6.131 0.217 1.00 93.56 100 GLU A CA 1
ATOM 809 C C . GLU A 1 100 ? 8.393 -4.729 0.107 1.00 93.56 100 GLU A C 1
ATOM 811 O O . GLU A 1 100 ? 7.524 -4.474 -0.733 1.00 93.56 100 GLU A O 1
ATOM 816 N N . PHE A 1 101 ? 8.840 -3.823 0.973 1.00 94.00 101 PHE A N 1
ATOM 817 C CA . PHE A 1 101 ? 8.314 -2.472 1.015 1.00 94.00 101 PHE A CA 1
ATOM 818 C C . PHE A 1 101 ? 9.400 -1.440 1.265 1.00 94.00 101 PHE A C 1
ATOM 820 O O . PHE A 1 101 ? 10.426 -1.716 1.886 1.00 94.00 101 PHE A O 1
ATOM 827 N N . HIS A 1 102 ? 9.116 -0.222 0.826 1.00 93.62 102 HIS A N 1
ATOM 828 C CA . HIS A 1 102 ? 9.889 0.962 1.136 1.00 93.62 102 HIS A CA 1
ATOM 829 C C . HIS A 1 102 ? 8.974 2.031 1.724 1.00 93.62 102 HIS A C 1
ATOM 831 O O . HIS A 1 102 ? 7.828 2.191 1.302 1.00 93.62 102 HIS A O 1
ATOM 837 N N . ARG A 1 103 ? 9.477 2.766 2.713 1.00 92.38 103 ARG A N 1
ATOM 838 C CA . ARG A 1 103 ? 8.789 3.939 3.257 1.00 92.38 103 ARG A CA 1
ATOM 839 C C . ARG A 1 103 ? 9.311 5.161 2.513 1.00 92.38 103 ARG A C 1
ATOM 841 O O . ARG A 1 103 ? 10.500 5.435 2.601 1.00 92.38 103 ARG A O 1
ATOM 848 N N . LEU A 1 104 ? 8.446 5.854 1.778 1.00 86.88 104 LEU A N 1
ATOM 849 C CA . LEU A 1 104 ? 8.866 6.948 0.896 1.00 86.88 104 LEU A CA 1
ATOM 850 C C . LEU A 1 104 ? 9.109 8.248 1.666 1.00 86.88 104 LEU A C 1
ATOM 852 O O . LEU A 1 104 ? 10.109 8.921 1.449 1.00 86.88 104 LEU A O 1
ATOM 856 N N . SER A 1 105 ? 8.215 8.591 2.587 1.00 80.12 105 SER A N 1
ATOM 857 C CA . SER A 1 105 ? 8.329 9.773 3.443 1.00 80.12 105 SER A CA 1
ATOM 858 C C . SER A 1 105 ? 7.179 9.802 4.449 1.00 80.12 105 SER A C 1
ATOM 860 O O . SER A 1 105 ? 6.230 9.012 4.367 1.00 80.12 105 SER A O 1
ATOM 862 N N . ASP A 1 106 ? 7.274 10.719 5.409 1.00 65.12 106 ASP A N 1
ATOM 863 C CA . ASP A 1 106 ? 6.096 11.240 6.092 1.00 65.12 106 ASP A CA 1
ATOM 864 C C . ASP A 1 106 ? 5.481 12.304 5.186 1.00 65.12 106 ASP A C 1
ATOM 866 O O . ASP A 1 106 ? 6.036 13.393 5.027 1.00 65.12 106 ASP A O 1
ATOM 870 N N . VAL A 1 107 ? 4.356 11.975 4.553 1.00 58.16 107 VAL A N 1
ATOM 871 C CA . VAL A 1 107 ? 3.492 12.968 3.920 1.00 58.16 107 VAL A CA 1
ATOM 872 C C . VAL A 1 107 ? 2.985 13.841 5.058 1.00 58.16 107 VAL A C 1
ATOM 874 O O . VAL A 1 107 ? 2.131 13.440 5.849 1.00 58.16 107 VAL A O 1
ATOM 877 N N . LYS A 1 108 ? 3.618 15.004 5.213 1.00 43.16 108 LYS A N 1
ATOM 878 C CA . LYS A 1 108 ? 3.229 15.980 6.223 1.00 43.16 108 LYS A CA 1
ATOM 879 C C . LYS A 1 108 ? 1.822 16.482 5.847 1.00 43.16 108 LYS A C 1
ATOM 881 O O . LYS A 1 108 ? 1.644 16.833 4.679 1.00 43.16 108 LYS A O 1
ATOM 886 N N . PRO A 1 109 ? 0.848 16.436 6.774 1.00 50.88 109 PRO A N 1
ATOM 887 C CA . PRO A 1 109 ? -0.529 16.848 6.509 1.00 50.88 109 PRO A CA 1
ATOM 888 C C . PRO A 1 109 ? -0.639 18.328 6.135 1.00 50.88 109 PRO A C 1
ATOM 890 O O . PRO A 1 109 ? 0.254 19.113 6.542 1.00 50.88 109 PRO A O 1
#